Protein AF-A0A1P8AJC5-F1 (afdb_monomer_lite)

Secondary structure (DSSP, 8-state):
--HHHHHHHHHHHIIIIIHHHHHHHHHHHHHHHHHHHHHHHHTTSPPPP-S-PPPPGGG--HHHHHHHHHHTTS-TT---GGG--------EEE-PPP--SSPPPGGGS-TTSEEE--TTTT-------TT--------

pLDDT: mean 72.28, std 14.55, range [35.88, 98.44]

Structure (mmCIF, N/CA/C/O backbone):
data_AF-A0A1P8AJC5-F1
#
_entry.id   AF-A0A1P8AJC5-F1
#
loop_
_atom_site.group_PDB
_atom_site.id
_atom_site.type_symbol
_atom_site.label_atom_id
_atom_site.label_alt_id
_atom_site.label_comp_id
_atom_site.label_asym_id
_atom_site.label_entity_id
_atom_site.label_seq_id
_atom_site.pdbx_PDB_ins_code
_atom_site.Cartn_x
_atom_site.Cartn_y
_atom_site.Cartn_z
_atom_site.occupancy
_atom_site.B_iso_or_equiv
_atom_site.auth_seq_id
_atom_site.auth_comp_id
_atom_site.auth_asym_id
_atom_site.auth_atom_id
_atom_site.pdbx_PDB_model_num
ATOM 1 N N . MET A 1 1 ? 27.667 0.864 -54.437 1.00 56.53 1 MET A N 1
ATOM 2 C CA . MET A 1 1 ? 26.990 0.858 -53.128 1.00 56.53 1 MET A CA 1
ATOM 3 C C . MET A 1 1 ? 27.685 -0.189 -52.295 1.00 56.53 1 MET A C 1
ATOM 5 O O . MET A 1 1 ? 27.724 -1.341 -52.709 1.00 56.53 1 MET A O 1
ATOM 9 N N . ASP A 1 2 ? 28.340 0.244 -51.225 1.00 61.66 2 ASP A N 1
ATOM 10 C CA . ASP A 1 2 ? 29.271 -0.580 -50.462 1.00 61.66 2 ASP A CA 1
ATOM 11 C C . ASP A 1 2 ? 28.515 -1.421 -49.433 1.00 61.66 2 ASP A C 1
ATOM 13 O O . ASP A 1 2 ? 28.153 -0.948 -48.356 1.00 61.66 2 ASP A O 1
ATOM 17 N N . THR A 1 3 ? 28.302 -2.694 -49.760 1.00 68.12 3 THR A N 1
ATOM 18 C CA . THR A 1 3 ? 27.566 -3.678 -48.946 1.00 68.12 3 THR A CA 1
ATOM 19 C C . THR A 1 3 ? 28.161 -3.885 -47.550 1.00 68.12 3 THR A C 1
ATOM 21 O O . THR A 1 3 ? 27.456 -4.250 -46.618 1.00 68.12 3 THR A O 1
ATOM 24 N N . TYR A 1 4 ? 29.453 -3.600 -47.374 1.00 66.31 4 TYR A N 1
ATOM 25 C CA . TYR A 1 4 ? 30.143 -3.681 -46.083 1.00 66.31 4 TYR A CA 1
ATOM 26 C C . TYR A 1 4 ? 29.686 -2.609 -45.084 1.00 66.31 4 TYR A C 1
ATOM 28 O O . TYR A 1 4 ? 29.730 -2.827 -43.876 1.00 66.31 4 TYR A O 1
ATOM 36 N N . THR A 1 5 ? 29.248 -1.446 -45.574 1.00 66.56 5 THR A N 1
ATOM 37 C CA . THR A 1 5 ? 28.748 -0.368 -44.707 1.00 66.56 5 THR A CA 1
ATOM 38 C C . THR A 1 5 ? 27.326 -0.629 -44.218 1.00 66.56 5 THR A C 1
ATOM 40 O O . THR A 1 5 ? 27.008 -0.291 -43.078 1.00 66.56 5 THR A O 1
ATOM 43 N N . GLU A 1 6 ? 26.502 -1.297 -45.029 1.00 61.62 6 GLU A N 1
ATOM 44 C CA . GLU A 1 6 ? 25.145 -1.691 -44.640 1.00 61.62 6 GLU A CA 1
ATOM 45 C C . GLU A 1 6 ? 25.163 -2.794 -43.567 1.00 61.62 6 GLU A C 1
ATOM 47 O O . GLU A 1 6 ? 24.437 -2.694 -42.579 1.00 61.62 6 GLU A O 1
ATOM 52 N N . ASP A 1 7 ? 26.061 -3.779 -43.686 1.00 62.81 7 ASP A N 1
ATOM 53 C CA . ASP A 1 7 ? 26.186 -4.896 -42.732 1.00 62.81 7 ASP A CA 1
ATOM 54 C C . ASP A 1 7 ? 26.622 -4.435 -41.322 1.00 62.81 7 ASP A C 1
ATOM 56 O O . ASP A 1 7 ? 26.105 -4.893 -40.297 1.00 62.81 7 ASP A O 1
ATOM 60 N N . LEU A 1 8 ? 27.515 -3.441 -41.249 1.00 61.88 8 LEU A N 1
ATOM 61 C CA . LEU A 1 8 ? 27.956 -2.832 -39.988 1.00 61.88 8 LEU A CA 1
ATOM 62 C C . LEU A 1 8 ? 26.877 -1.947 -39.346 1.00 61.88 8 LEU A C 1
ATOM 64 O O . LEU A 1 8 ? 26.741 -1.939 -38.120 1.00 61.88 8 LEU A O 1
ATOM 68 N N . ALA A 1 9 ? 26.117 -1.197 -40.149 1.00 62.12 9 ALA A N 1
ATOM 69 C CA . ALA A 1 9 ? 25.060 -0.319 -39.652 1.00 62.12 9 ALA A CA 1
ATOM 70 C C . ALA A 1 9 ? 23.885 -1.121 -39.071 1.00 62.12 9 ALA A C 1
ATOM 72 O O . ALA A 1 9 ? 23.454 -0.841 -37.952 1.00 62.12 9 ALA A O 1
ATOM 73 N N . VAL A 1 10 ? 23.437 -2.167 -39.776 1.00 64.19 10 VAL A N 1
ATOM 74 C CA . VAL A 1 10 ? 22.375 -3.075 -39.308 1.00 64.19 10 VAL A CA 1
ATOM 75 C C . VAL A 1 10 ? 22.800 -3.798 -38.031 1.00 64.19 10 VAL A C 1
ATOM 77 O O . VAL A 1 10 ? 22.050 -3.830 -37.055 1.00 64.19 10 VAL A O 1
ATOM 80 N N . SER A 1 11 ? 24.028 -4.317 -37.990 1.00 61.97 11 SER A N 1
ATOM 81 C CA . SER A 1 11 ? 24.550 -5.026 -36.815 1.00 61.97 11 SER A CA 1
ATOM 82 C C . SER A 1 11 ? 24.652 -4.127 -35.578 1.00 61.97 11 SER A C 1
ATOM 84 O O . SER A 1 11 ? 24.377 -4.565 -34.459 1.00 61.97 11 SER A O 1
ATOM 86 N N . ARG A 1 12 ? 25.018 -2.852 -35.762 1.00 63.00 12 ARG A N 1
ATOM 87 C CA . ARG A 1 12 ? 25.137 -1.877 -34.669 1.00 63.00 12 ARG A CA 1
ATOM 88 C C . ARG A 1 12 ? 23.775 -1.440 -34.132 1.00 63.00 12 ARG A C 1
ATOM 90 O O . ARG A 1 12 ? 23.637 -1.303 -32.919 1.00 63.00 12 ARG A O 1
ATOM 97 N N . ASP A 1 13 ? 22.783 -1.266 -34.999 1.00 61.59 13 ASP A N 1
ATOM 98 C CA . ASP A 1 13 ? 21.426 -0.875 -34.601 1.00 61.59 13 ASP A CA 1
ATOM 99 C C . ASP A 1 13 ? 20.687 -2.021 -33.884 1.00 61.59 13 ASP A C 1
ATOM 101 O O . ASP A 1 13 ? 20.060 -1.819 -32.842 1.00 61.59 13 ASP A O 1
ATOM 105 N N . LEU A 1 14 ? 20.878 -3.266 -34.343 1.00 66.44 14 LEU A N 1
ATOM 106 C CA . LEU A 1 14 ? 20.371 -4.460 -33.660 1.00 66.44 14 LEU A CA 1
ATOM 107 C C . LEU A 1 14 ? 20.975 -4.589 -32.250 1.00 66.44 14 LEU A C 1
ATOM 109 O O . LEU A 1 14 ? 20.256 -4.827 -31.279 1.00 66.44 14 LEU A O 1
ATOM 113 N N . LEU A 1 15 ? 22.287 -4.383 -32.116 1.00 67.88 15 LEU A N 1
ATOM 114 C CA . LEU A 1 15 ? 22.992 -4.502 -30.839 1.00 67.88 15 LEU A CA 1
ATOM 115 C C . LEU A 1 15 ? 22.610 -3.392 -29.844 1.00 67.88 15 LEU A C 1
ATOM 117 O O . LEU A 1 15 ? 22.461 -3.669 -28.654 1.00 67.88 15 LEU A O 1
ATOM 121 N N . VAL A 1 16 ? 22.428 -2.154 -30.318 1.00 71.62 16 VAL A N 1
ATOM 122 C CA . VAL A 1 16 ? 22.106 -0.992 -29.469 1.00 71.62 16 VAL A CA 1
ATOM 123 C C . VAL A 1 16 ? 20.614 -0.933 -29.116 1.00 71.62 16 VAL A C 1
ATOM 125 O O . VAL A 1 16 ? 20.279 -0.579 -27.987 1.00 71.62 16 VAL A O 1
ATOM 128 N N . GLY A 1 17 ? 19.720 -1.319 -30.031 1.00 78.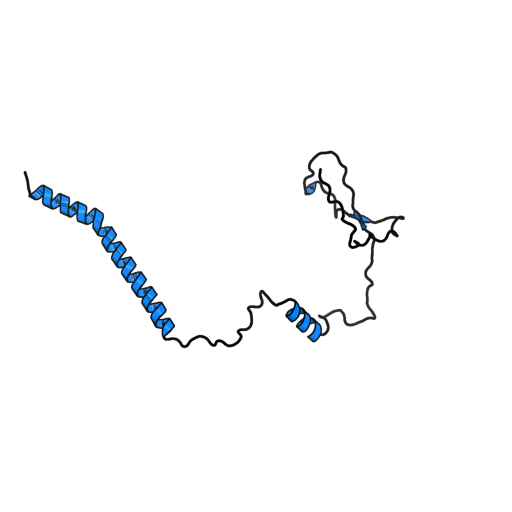44 17 GLY A N 1
ATOM 129 C CA . GLY A 1 17 ? 18.271 -1.273 -29.815 1.00 78.44 17 GLY A CA 1
ATOM 130 C C . GLY A 1 17 ? 17.693 -2.540 -29.181 1.00 78.44 17 GLY A C 1
ATOM 131 O O . GLY A 1 17 ? 16.947 -2.470 -28.205 1.00 78.44 17 GLY A O 1
ATOM 132 N N . THR A 1 18 ? 18.038 -3.718 -29.707 1.00 83.50 18 THR A N 1
ATOM 133 C CA . THR A 1 18 ? 17.421 -4.985 -29.264 1.00 83.50 18 THR A CA 1
ATOM 134 C C . THR A 1 18 ? 18.193 -5.679 -28.145 1.00 83.50 18 THR A C 1
ATOM 136 O O . THR A 1 18 ? 17.590 -6.403 -27.354 1.00 83.50 18 THR A O 1
ATOM 139 N N . GLY A 1 19 ? 19.496 -5.408 -28.007 1.00 87.88 19 GLY A N 1
ATOM 140 C CA . GLY A 1 19 ? 20.334 -5.966 -26.941 1.00 87.88 19 GLY A CA 1
ATOM 141 C C . GLY A 1 19 ? 19.754 -5.737 -25.536 1.00 87.88 19 GLY A C 1
ATOM 142 O O . GLY A 1 19 ? 19.482 -6.712 -24.830 1.00 87.88 19 GLY A O 1
ATOM 143 N N . PRO A 1 20 ? 19.469 -4.484 -25.131 1.00 91.69 20 PRO A N 1
ATOM 144 C CA . PRO A 1 20 ? 18.870 -4.194 -23.826 1.00 91.69 20 PRO A CA 1
ATOM 145 C C . PRO A 1 20 ? 17.474 -4.806 -23.640 1.00 91.69 20 PRO A C 1
ATOM 147 O O . PRO A 1 20 ? 17.136 -5.235 -22.537 1.00 91.69 20 PRO A O 1
ATOM 150 N N . PHE A 1 21 ? 16.675 -4.894 -24.709 1.00 91.00 21 PHE A N 1
ATOM 151 C CA . PHE A 1 21 ? 15.346 -5.508 -24.665 1.00 91.00 21 PHE A CA 1
ATOM 152 C C . PHE A 1 21 ? 15.422 -7.008 -24.360 1.00 91.00 21 PHE A C 1
ATOM 154 O O . PHE A 1 21 ? 14.702 -7.496 -23.490 1.00 91.00 21 PHE A O 1
ATOM 161 N N . VAL A 1 22 ? 16.334 -7.734 -25.016 1.00 94.62 22 VAL A N 1
ATOM 162 C CA . VAL A 1 22 ? 16.547 -9.167 -24.763 1.00 94.62 22 VAL A CA 1
ATOM 163 C C . VAL A 1 22 ? 17.065 -9.395 -23.345 1.00 94.62 22 VAL A C 1
ATOM 165 O O . VAL A 1 22 ? 16.570 -10.283 -22.654 1.00 94.62 22 VAL A O 1
ATOM 168 N N . VAL A 1 23 ? 18.002 -8.568 -22.872 1.00 95.75 23 VAL A N 1
ATOM 169 C CA . VAL A 1 23 ? 18.490 -8.642 -21.485 1.00 95.75 23 VAL A CA 1
ATOM 170 C C . VAL A 1 23 ? 17.343 -8.422 -20.495 1.00 95.75 23 VAL A C 1
ATOM 172 O O . VAL A 1 23 ? 17.169 -9.220 -19.575 1.00 95.75 23 VAL A O 1
ATOM 175 N N . GLY A 1 24 ? 16.516 -7.396 -20.709 1.00 96.44 24 GLY A N 1
ATOM 176 C CA . GLY A 1 24 ? 15.329 -7.145 -19.892 1.00 96.44 24 GLY A CA 1
ATOM 177 C C . GLY A 1 24 ? 14.353 -8.324 -19.900 1.00 96.44 24 GLY A C 1
ATOM 178 O O . GLY A 1 24 ? 13.889 -8.743 -18.842 1.00 96.44 24 GLY A O 1
ATOM 179 N N . LEU A 1 25 ? 14.096 -8.918 -21.069 1.00 97.56 25 LEU A N 1
ATOM 180 C CA . LEU A 1 25 ? 13.224 -10.084 -21.207 1.00 97.56 25 LEU A CA 1
ATOM 181 C C . LEU A 1 25 ? 13.757 -11.294 -20.426 1.00 97.56 25 LEU A C 1
ATOM 183 O O . LEU A 1 25 ? 12.992 -11.956 -19.727 1.00 97.56 25 LEU A O 1
ATOM 187 N N . VAL A 1 26 ? 15.064 -11.556 -20.489 1.00 98.00 26 VAL A N 1
ATOM 188 C CA . VAL A 1 26 ? 15.707 -12.632 -19.718 1.00 98.00 26 VAL A CA 1
ATOM 189 C C . VAL A 1 26 ? 15.550 -12.395 -18.215 1.00 98.00 26 VAL A C 1
ATOM 191 O O . VAL A 1 26 ? 15.186 -13.321 -17.489 1.00 98.00 26 VAL A O 1
ATOM 194 N N . VAL A 1 27 ? 15.753 -11.160 -17.744 1.00 98.06 27 VAL A N 1
ATOM 195 C CA . VAL A 1 27 ? 15.555 -10.800 -16.330 1.00 98.06 27 VAL A CA 1
ATOM 196 C C . VAL A 1 27 ? 14.100 -11.008 -15.906 1.00 98.06 27 VAL A C 1
ATOM 198 O O . VAL A 1 27 ? 13.849 -11.593 -14.854 1.00 98.06 27 VAL A O 1
ATOM 201 N N . VAL A 1 28 ? 13.131 -10.594 -16.728 1.00 98.25 28 VAL A N 1
ATOM 202 C CA . VAL A 1 28 ? 11.699 -10.790 -16.447 1.00 98.25 28 VAL A CA 1
ATOM 203 C C . VAL A 1 28 ? 11.351 -12.275 -16.361 1.00 98.25 28 VAL A C 1
ATOM 205 O O . VAL A 1 28 ? 10.692 -12.683 -15.406 1.00 98.25 28 VAL A O 1
ATOM 208 N N . ILE A 1 29 ? 11.821 -13.095 -17.306 1.00 98.44 29 ILE A N 1
ATOM 209 C CA . ILE A 1 29 ? 11.595 -14.548 -17.299 1.00 98.44 29 ILE A CA 1
ATOM 210 C C . ILE A 1 29 ? 12.193 -15.180 -16.035 1.00 98.44 29 ILE A C 1
ATOM 212 O O . ILE A 1 29 ? 11.538 -16.004 -15.395 1.00 98.44 29 ILE A O 1
ATOM 216 N N . LEU A 1 30 ? 13.398 -14.765 -15.634 1.00 98.44 30 LEU A N 1
ATOM 217 C CA . LEU A 1 30 ? 14.054 -15.251 -14.421 1.00 98.44 30 LEU A CA 1
ATOM 218 C C . LEU A 1 30 ? 13.269 -14.870 -13.156 1.00 98.44 30 LEU A C 1
ATOM 220 O O . LEU A 1 30 ? 13.011 -15.732 -12.314 1.00 98.44 30 LEU A O 1
ATOM 224 N N . CYS A 1 31 ? 12.827 -13.615 -13.041 1.00 98.12 31 CYS A N 1
ATOM 225 C CA . CYS A 1 31 ? 11.992 -13.153 -11.930 1.00 98.12 31 CYS A CA 1
ATOM 226 C C . CYS A 1 31 ? 10.660 -13.908 -11.868 1.00 98.12 31 CYS A C 1
ATOM 228 O O . CYS A 1 31 ? 10.244 -14.348 -10.796 1.00 98.12 31 CYS A O 1
ATOM 230 N N . PHE A 1 32 ? 10.004 -14.101 -13.014 1.00 98.31 32 PHE A N 1
ATOM 231 C CA . PHE A 1 32 ? 8.734 -14.817 -13.082 1.00 98.31 32 PHE A CA 1
ATOM 232 C C . PHE A 1 32 ? 8.901 -16.286 -12.682 1.00 98.31 32 PHE A C 1
ATOM 234 O O . PHE A 1 32 ? 8.107 -16.806 -11.899 1.00 98.31 32 PHE A O 1
ATOM 241 N N . GLY A 1 33 ? 9.974 -16.936 -13.145 1.00 98.12 33 GLY A N 1
ATOM 242 C CA . GLY A 1 33 ? 10.339 -18.291 -12.739 1.00 98.12 33 GLY A CA 1
ATOM 243 C C . GLY A 1 33 ? 10.583 -18.408 -11.234 1.00 98.12 33 GLY A C 1
ATOM 244 O O . GLY A 1 33 ? 10.064 -19.330 -10.606 1.00 98.12 33 GLY A O 1
ATOM 245 N N . ALA A 1 34 ? 11.297 -17.451 -10.633 1.00 97.69 34 ALA A N 1
ATOM 246 C CA . ALA A 1 34 ? 11.552 -17.422 -9.193 1.00 97.69 34 ALA A CA 1
ATOM 247 C C . ALA A 1 34 ? 10.263 -17.240 -8.368 1.00 97.69 34 ALA A C 1
ATOM 249 O O . ALA A 1 34 ? 10.032 -17.987 -7.415 1.00 97.69 34 ALA A O 1
ATOM 250 N N . VAL A 1 35 ? 9.391 -16.301 -8.755 1.00 97.25 35 VAL A N 1
ATOM 251 C CA . VAL A 1 35 ? 8.093 -16.075 -8.091 1.00 97.25 35 VAL A CA 1
ATOM 252 C C . VAL A 1 35 ? 7.197 -17.306 -8.221 1.00 97.25 35 VAL A C 1
ATOM 254 O O . VAL A 1 35 ? 6.633 -17.770 -7.229 1.00 97.25 35 VAL A O 1
ATOM 257 N N . TRP A 1 36 ? 7.101 -17.880 -9.423 1.00 97.56 36 TRP A N 1
ATOM 258 C CA . TRP A 1 36 ? 6.316 -19.087 -9.666 1.00 97.56 36 TRP A CA 1
ATOM 259 C C . TRP A 1 36 ? 6.836 -20.280 -8.857 1.00 97.56 36 TRP A C 1
ATOM 261 O O . TRP A 1 36 ? 6.045 -21.011 -8.257 1.00 97.56 36 TRP A O 1
ATOM 271 N N . TRP A 1 37 ? 8.159 -20.450 -8.772 1.00 96.81 37 TRP A N 1
ATOM 272 C CA . TRP A 1 37 ? 8.778 -21.494 -7.957 1.00 96.81 37 TRP A CA 1
ATOM 273 C C . TRP A 1 37 ? 8.477 -21.311 -6.466 1.00 96.81 37 TRP A C 1
ATOM 275 O O . TRP A 1 37 ? 8.117 -22.278 -5.795 1.00 96.81 37 TRP A O 1
ATOM 285 N N . GLY A 1 38 ? 8.550 -20.077 -5.956 1.00 94.12 38 GLY A N 1
ATOM 286 C CA . GLY A 1 38 ? 8.190 -19.752 -4.574 1.00 94.12 3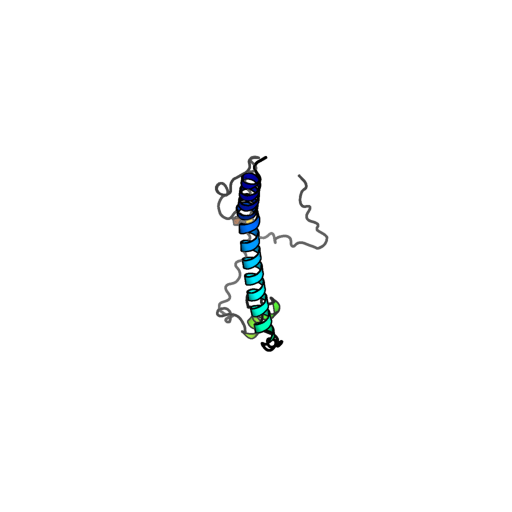8 GLY A CA 1
ATOM 287 C C . GLY A 1 38 ? 6.726 -20.070 -4.256 1.00 94.12 38 GLY A C 1
ATOM 288 O O . GLY A 1 38 ? 6.438 -20.750 -3.269 1.00 94.12 38 GLY A O 1
ATOM 289 N N . ILE A 1 39 ? 5.798 -19.668 -5.132 1.00 93.25 39 ILE A N 1
ATOM 290 C CA . ILE A 1 39 ? 4.366 -19.987 -4.998 1.00 93.25 39 ILE A CA 1
ATOM 291 C C . ILE A 1 39 ? 4.150 -21.503 -5.023 1.00 93.25 39 ILE A C 1
ATOM 293 O O . ILE A 1 39 ? 3.413 -22.040 -4.196 1.00 93.25 39 ILE A O 1
ATOM 297 N N . ARG A 1 40 ? 4.808 -22.216 -5.945 1.00 93.38 40 ARG A N 1
ATOM 298 C CA . ARG A 1 40 ? 4.698 -23.674 -6.057 1.00 93.38 40 ARG A CA 1
ATOM 299 C C . ARG A 1 40 ? 5.234 -24.384 -4.818 1.00 93.38 40 ARG A C 1
ATOM 301 O O . ARG A 1 40 ? 4.650 -25.390 -4.421 1.00 93.38 40 ARG A O 1
ATOM 308 N N . LEU A 1 41 ? 6.315 -23.889 -4.221 1.00 89.62 41 LEU A N 1
ATOM 309 C CA . LEU A 1 41 ? 6.856 -24.441 -2.985 1.00 89.62 41 LEU A CA 1
ATOM 310 C C . LEU A 1 41 ? 5.864 -24.264 -1.830 1.00 89.62 41 LEU A C 1
ATOM 312 O O . LEU A 1 41 ? 5.534 -25.250 -1.180 1.00 89.62 41 LEU A O 1
ATOM 316 N N . ARG A 1 42 ? 5.290 -23.065 -1.666 1.00 87.12 42 ARG A N 1
ATOM 317 C CA . ARG A 1 42 ? 4.255 -22.797 -0.653 1.00 87.12 42 ARG A CA 1
ATOM 318 C C . ARG A 1 42 ? 2.979 -23.611 -0.873 1.00 87.12 42 ARG A C 1
ATOM 320 O O . ARG A 1 42 ? 2.344 -24.033 0.080 1.00 87.12 42 ARG A O 1
ATOM 327 N N . ALA A 1 43 ? 2.605 -23.888 -2.120 1.00 87.94 43 ALA A N 1
ATOM 328 C CA . ALA A 1 43 ? 1.451 -24.736 -2.429 1.00 87.94 43 ALA A CA 1
ATOM 329 C C . ALA A 1 43 ? 1.648 -26.213 -2.034 1.00 87.94 43 ALA A C 1
ATOM 331 O O . ALA A 1 43 ? 0.684 -26.975 -2.032 1.00 87.94 43 ALA A O 1
ATOM 332 N N . ARG A 1 44 ? 2.886 -26.634 -1.740 1.00 87.62 44 ARG A N 1
ATOM 333 C CA . ARG A 1 44 ? 3.177 -27.958 -1.168 1.00 87.62 44 ARG A CA 1
ATOM 334 C C . ARG A 1 44 ? 3.037 -27.974 0.354 1.00 87.62 44 ARG A C 1
ATOM 336 O O . ARG A 1 44 ? 3.048 -29.055 0.933 1.00 87.62 44 ARG A O 1
ATOM 343 N N . GLU A 1 45 ? 2.924 -26.812 0.992 1.00 86.50 45 GLU A N 1
ATOM 344 C CA . GLU A 1 45 ? 2.653 -26.721 2.422 1.00 86.50 45 GLU A CA 1
ATOM 345 C C . GLU A 1 45 ? 1.171 -27.043 2.677 1.00 86.50 45 GLU A C 1
ATOM 347 O O . GLU A 1 45 ? 0.304 -26.635 1.894 1.00 86.50 45 GLU A O 1
ATOM 352 N N . PRO A 1 46 ? 0.850 -27.789 3.749 1.00 79.31 46 PRO A N 1
ATOM 353 C CA . PRO A 1 46 ? -0.534 -28.017 4.133 1.00 79.31 46 PRO A CA 1
ATOM 354 C C . PRO A 1 46 ? -1.218 -26.675 4.404 1.00 79.31 46 PRO A C 1
ATOM 356 O O . PRO A 1 46 ? -0.609 -25.752 4.952 1.00 79.31 46 PRO A O 1
ATOM 359 N N . ALA A 1 47 ? -2.491 -26.566 4.014 1.00 78.12 47 ALA A N 1
ATOM 360 C CA . ALA A 1 47 ? -3.263 -25.355 4.252 1.00 78.12 47 ALA A CA 1
ATOM 361 C C . ALA A 1 47 ? -3.195 -24.981 5.747 1.00 78.12 47 ALA A C 1
ATOM 363 O O . ALA A 1 47 ? -3.336 -25.873 6.592 1.00 78.12 47 ALA A O 1
ATOM 364 N N . PRO A 1 48 ? -2.981 -23.694 6.086 1.00 76.38 48 PRO A N 1
ATOM 365 C CA . PRO A 1 48 ? -2.975 -23.253 7.472 1.00 76.38 48 PRO A CA 1
ATOM 366 C C . PRO A 1 48 ? -4.242 -23.732 8.189 1.00 76.38 48 PRO A C 1
ATOM 368 O O . PRO A 1 48 ? -5.309 -23.765 7.562 1.00 76.38 48 PRO A O 1
ATOM 371 N N . PRO A 1 49 ? -4.154 -24.095 9.480 1.00 78.94 49 PRO A N 1
ATOM 372 C CA . PRO A 1 49 ? -5.318 -24.533 10.234 1.00 78.94 49 PRO A CA 1
ATOM 373 C C . PRO A 1 49 ? -6.417 -23.468 10.150 1.00 78.94 49 PRO A C 1
ATOM 375 O O . PRO A 1 49 ? -6.200 -22.308 10.496 1.00 78.94 49 PRO A O 1
ATOM 378 N N . GLN A 1 50 ? -7.593 -23.878 9.669 1.00 77.44 50 GLN A N 1
ATOM 379 C CA . GLN A 1 50 ? -8.777 -23.022 9.521 1.00 77.44 50 GLN A CA 1
ATOM 380 C C . GLN A 1 50 ? -9.596 -22.923 10.817 1.00 77.44 50 GLN A C 1
ATOM 382 O O . GLN A 1 50 ? -10.784 -22.606 10.789 1.00 77.44 50 GLN A O 1
ATOM 387 N N . SER A 1 51 ? -8.983 -23.225 11.965 1.00 78.12 51 SER A N 1
ATOM 388 C CA . SER A 1 51 ? -9.601 -22.954 13.259 1.00 78.12 51 SER A CA 1
ATOM 389 C C . SER A 1 51 ? -9.778 -21.446 13.443 1.00 78.12 51 SER A C 1
ATOM 391 O O . SER A 1 51 ? -9.075 -20.645 12.823 1.00 78.12 51 SER A O 1
ATOM 393 N N . SER A 1 52 ? -10.724 -21.048 14.298 1.00 72.88 52 SER A N 1
ATOM 394 C CA . SER A 1 52 ? -10.911 -19.648 14.679 1.00 72.88 52 SER A CA 1
ATOM 395 C C . SER A 1 52 ? -9.595 -19.099 15.233 1.00 72.88 52 SER A C 1
ATOM 397 O O . SER A 1 52 ? -9.215 -19.404 16.366 1.00 72.88 52 SER A O 1
ATOM 399 N N . GLN A 1 53 ? -8.864 -18.336 14.422 1.00 71.81 53 GLN A N 1
ATOM 400 C CA . GLN A 1 53 ? -7.661 -17.667 14.890 1.00 71.81 53 GLN A CA 1
ATOM 401 C C . GLN A 1 53 ? -8.081 -16.569 15.871 1.00 71.81 53 GLN A C 1
ATOM 403 O O . GLN A 1 53 ? -9.062 -15.871 15.593 1.00 71.81 53 GLN A O 1
ATOM 408 N N . PRO A 1 54 ? -7.374 -16.401 17.003 1.00 66.50 54 PRO A N 1
ATOM 409 C CA . PRO A 1 54 ? -7.608 -15.274 17.893 1.00 66.50 54 PRO A CA 1
ATOM 410 C C . PRO A 1 54 ? -7.544 -13.987 17.072 1.00 66.50 54 PRO A C 1
ATOM 412 O O . PRO A 1 54 ? -6.553 -13.741 16.377 1.00 66.50 54 PRO A O 1
ATOM 415 N N . ARG A 1 55 ? -8.624 -13.198 17.085 1.00 64.69 55 ARG A N 1
ATOM 416 C CA . ARG A 1 55 ? -8.672 -11.935 16.346 1.00 64.69 55 ARG A CA 1
ATOM 417 C C . ARG A 1 55 ? -7.512 -11.069 16.844 1.00 64.69 55 ARG A C 1
ATOM 419 O O . ARG A 1 55 ? -7.319 -10.931 18.049 1.00 64.69 55 ARG A O 1
ATOM 426 N N . ALA A 1 56 ? -6.725 -10.507 15.923 1.00 67.00 56 ALA A N 1
ATOM 427 C CA . ALA A 1 56 ? -5.667 -9.569 16.283 1.00 67.00 56 ALA A CA 1
ATOM 428 C C . ALA A 1 56 ? -6.287 -8.456 17.144 1.00 67.00 56 ALA A C 1
ATOM 430 O O . ALA A 1 56 ? -7.235 -7.802 16.704 1.00 67.00 56 ALA A O 1
ATOM 431 N N . GLY A 1 57 ? -5.786 -8.278 18.371 1.00 62.41 57 GLY A N 1
ATOM 432 C CA . GLY A 1 57 ? -6.426 -7.495 19.442 1.00 62.41 57 GLY A CA 1
ATOM 433 C C . GLY A 1 57 ? -6.636 -6.000 19.167 1.00 62.41 57 GLY A C 1
ATOM 434 O O . GLY A 1 57 ? -7.059 -5.275 20.056 1.00 62.41 57 GLY A O 1
ATOM 435 N N . ALA A 1 58 ? -6.366 -5.531 17.948 1.00 67.38 58 ALA A N 1
ATOM 436 C CA . ALA A 1 58 ? -6.637 -4.169 17.505 1.00 67.38 58 ALA A CA 1
ATOM 437 C C . ALA A 1 58 ? -8.140 -3.869 17.332 1.00 67.38 58 ALA A C 1
ATOM 439 O O . ALA A 1 58 ? -8.514 -2.702 17.298 1.00 67.38 58 ALA A O 1
ATOM 440 N N . TRP A 1 59 ? -8.998 -4.895 17.241 1.00 52.28 59 TRP A N 1
ATOM 441 C CA . TRP A 1 59 ? -10.447 -4.730 17.064 1.00 52.28 59 TRP A CA 1
ATOM 442 C C . TRP A 1 59 ? -11.239 -5.746 17.902 1.00 52.28 59 TRP A C 1
ATOM 444 O O . TRP A 1 59 ? -11.939 -6.604 17.363 1.00 52.28 59 TRP A O 1
ATOM 454 N N . GLN A 1 60 ? -11.110 -5.680 19.229 1.00 63.88 60 GLN A N 1
ATOM 455 C CA . GLN A 1 60 ? -12.067 -6.332 20.135 1.00 63.88 60 GLN A CA 1
ATOM 456 C C . GLN A 1 60 ? -13.467 -5.762 19.853 1.00 63.88 60 GLN A C 1
ATOM 458 O O . GLN A 1 60 ? -13.633 -4.542 19.753 1.00 63.88 60 GLN A O 1
ATOM 463 N N . GLU A 1 61 ? -14.483 -6.614 19.700 1.00 64.25 61 GLU A N 1
ATOM 464 C CA . GLU A 1 61 ? -15.857 -6.109 19.668 1.00 64.25 61 GLU A CA 1
ATOM 465 C C . GLU A 1 61 ? -16.169 -5.491 21.032 1.00 64.25 61 GLU A C 1
ATOM 467 O O . GLU A 1 61 ? -15.869 -6.082 22.066 1.00 64.25 61 GLU A O 1
ATOM 472 N N . ALA A 1 62 ? -16.799 -4.311 21.063 1.00 63.88 62 ALA A N 1
ATOM 473 C CA . ALA A 1 62 ? -17.101 -3.615 22.321 1.00 63.88 62 ALA A CA 1
ATOM 474 C C . ALA A 1 62 ? -17.837 -4.514 23.337 1.00 63.88 62 ALA A C 1
ATOM 476 O O . ALA A 1 62 ? -17.681 -4.349 24.539 1.00 63.88 62 ALA A O 1
ATOM 477 N N . ARG A 1 63 ? -18.596 -5.504 22.849 1.00 64.50 63 ARG A N 1
ATOM 478 C CA . ARG A 1 63 ? -19.316 -6.497 23.657 1.00 64.50 63 ARG A CA 1
ATOM 479 C C . ARG A 1 63 ? -18.408 -7.530 24.326 1.00 64.50 63 ARG A C 1
ATOM 481 O O . ARG A 1 63 ? -18.771 -8.027 25.386 1.00 64.50 63 ARG A O 1
ATOM 488 N N . GLU A 1 64 ? -17.276 -7.875 23.719 1.00 63.09 64 GLU A N 1
ATOM 489 C CA . GLU A 1 64 ? -16.298 -8.814 24.282 1.00 63.09 64 GLU A CA 1
ATOM 490 C C . GLU A 1 64 ? -15.512 -8.138 25.402 1.00 63.09 64 GLU A C 1
ATOM 492 O O . GLU A 1 64 ? -15.480 -8.667 26.509 1.00 63.09 64 GLU A O 1
ATOM 497 N N . ALA A 1 65 ? -15.037 -6.909 25.174 1.00 65.00 65 ALA A N 1
ATOM 498 C CA . ALA A 1 65 ? -14.422 -6.083 26.214 1.00 65.00 65 ALA A CA 1
ATOM 499 C C . ALA A 1 65 ? -15.389 -5.795 27.376 1.00 65.00 65 ALA A C 1
ATOM 501 O O . ALA A 1 65 ? -15.001 -5.852 28.535 1.00 65.00 65 ALA A O 1
ATOM 502 N N . ASP A 1 66 ? -16.665 -5.532 27.087 1.00 63.22 66 ASP A N 1
ATOM 503 C CA . ASP A 1 66 ? -17.705 -5.295 28.096 1.00 63.22 66 ASP A CA 1
ATOM 504 C C . ASP A 1 66 ? -18.101 -6.590 28.841 1.00 63.22 66 ASP A C 1
ATOM 506 O O . ASP A 1 66 ? -18.435 -6.562 30.025 1.00 63.22 66 ASP A O 1
ATOM 510 N N . ARG A 1 67 ? -18.021 -7.761 28.190 1.00 67.31 67 ARG A N 1
ATOM 511 C CA . ARG A 1 67 ? -18.206 -9.067 28.844 1.00 67.31 67 ARG A CA 1
ATOM 512 C C . ARG A 1 67 ? -17.004 -9.422 29.720 1.00 67.31 67 ARG A C 1
ATOM 514 O O . ARG A 1 67 ? -17.220 -9.879 30.837 1.00 67.31 67 ARG A O 1
ATOM 521 N N . GLU A 1 68 ? -15.779 -9.191 29.254 1.00 65.19 68 GLU A N 1
ATOM 522 C CA . GLU A 1 68 ? -14.550 -9.369 30.038 1.00 65.19 68 GLU A CA 1
ATOM 523 C C . GLU A 1 68 ? -14.483 -8.387 31.207 1.00 65.19 68 GLU A C 1
ATOM 525 O O . GLU A 1 68 ? -14.194 -8.804 32.320 1.00 65.19 68 GLU A O 1
ATOM 530 N N . ALA A 1 69 ? -14.836 -7.115 31.010 1.00 60.38 69 ALA A N 1
ATOM 531 C CA . ALA A 1 69 ? -14.890 -6.115 32.075 1.00 60.38 69 ALA A CA 1
ATOM 532 C C . ALA A 1 69 ? -15.944 -6.456 33.141 1.00 60.38 69 ALA A C 1
ATOM 534 O O . ALA A 1 69 ? -15.697 -6.268 34.334 1.00 60.38 69 ALA A O 1
ATOM 535 N N . ARG A 1 70 ? -17.100 -7.004 32.732 1.00 62.72 70 ARG A N 1
ATOM 536 C CA . ARG A 1 70 ? -18.098 -7.539 33.673 1.00 62.72 70 ARG A CA 1
ATOM 537 C C . ARG A 1 70 ? -17.633 -8.820 34.358 1.00 62.72 70 ARG A C 1
ATOM 539 O O . ARG A 1 70 ? -17.878 -8.972 35.548 1.00 62.72 70 ARG A O 1
ATOM 546 N N . ALA A 1 71 ? -16.964 -9.721 33.640 1.00 63.59 71 ALA A N 1
ATOM 547 C CA . ALA A 1 71 ? -16.416 -10.956 34.204 1.00 63.59 71 ALA A CA 1
ATOM 548 C C . ALA A 1 71 ? -15.261 -10.684 35.183 1.00 63.59 71 ALA A C 1
ATOM 550 O O . ALA A 1 71 ? -15.127 -11.387 36.179 1.00 63.59 71 ALA A O 1
ATOM 551 N N . ALA A 1 72 ? -14.473 -9.638 34.930 1.00 64.50 72 ALA A N 1
ATOM 552 C CA . ALA A 1 72 ? -13.427 -9.130 35.811 1.00 64.50 72 ALA A CA 1
ATOM 553 C C . ALA A 1 72 ? -13.977 -8.303 36.987 1.00 64.50 72 ALA A C 1
ATOM 555 O O . ALA A 1 72 ? -13.196 -7.875 37.830 1.00 64.50 72 ALA A O 1
ATOM 556 N N . GLY A 1 73 ? -15.298 -8.090 37.063 1.00 57.44 73 GLY A N 1
ATOM 557 C CA . GLY A 1 73 ? -15.954 -7.537 38.247 1.00 57.44 73 GLY A CA 1
ATOM 558 C C . GLY A 1 73 ? -15.517 -6.119 38.619 1.00 57.44 73 GLY A C 1
ATOM 559 O O . GLY A 1 73 ? -15.444 -5.825 39.805 1.00 57.44 73 GLY A O 1
ATOM 560 N N . HIS A 1 74 ? -15.289 -5.253 37.623 1.00 56.03 74 HIS A N 1
ATOM 561 C CA . HIS A 1 74 ? -14.715 -3.901 37.741 1.00 56.03 74 HIS A CA 1
ATOM 562 C C . HIS A 1 74 ? -13.181 -3.875 37.855 1.00 56.03 74 HIS A C 1
ATOM 564 O O . HIS A 1 74 ? -12.572 -4.549 38.681 1.00 56.03 74 HIS A O 1
ATOM 570 N N . GLY A 1 75 ? -12.548 -3.054 37.003 1.00 57.69 75 GLY A N 1
ATOM 571 C CA . GLY A 1 75 ? -11.105 -2.807 37.044 1.00 57.69 75 GLY A CA 1
ATOM 572 C C . GLY A 1 75 ? -10.647 -2.258 38.405 1.00 57.69 75 GLY A C 1
ATOM 573 O O . GLY A 1 75 ? -11.475 -1.751 39.168 1.00 57.69 75 GLY A O 1
ATOM 574 N N . PRO A 1 76 ? -9.346 -2.356 38.733 1.00 56.66 76 PRO A N 1
ATOM 575 C CA . PRO A 1 76 ? -8.845 -2.026 40.065 1.00 56.66 76 PRO A CA 1
ATOM 576 C C . PRO A 1 76 ? -9.187 -0.570 40.423 1.00 56.66 76 PRO A C 1
ATOM 578 O O . PRO A 1 76 ? -8.705 0.341 39.754 1.00 56.66 76 PRO A O 1
ATOM 581 N N . GLY A 1 77 ? -10.022 -0.357 41.451 1.00 57.16 77 GLY A N 1
ATOM 582 C CA . GLY A 1 77 ? -10.285 0.977 42.015 1.00 57.16 77 GLY A CA 1
ATOM 583 C C . GLY A 1 77 ? -11.733 1.357 42.360 1.00 57.16 77 GLY A C 1
ATOM 584 O O . GLY A 1 77 ? -11.938 2.483 42.799 1.00 57.16 77 GLY A O 1
ATOM 585 N N . HIS A 1 78 ? -12.741 0.492 42.177 1.00 51.75 78 HIS A N 1
ATOM 586 C CA . HIS A 1 78 ? -14.153 0.888 42.378 1.00 51.75 78 HIS A CA 1
ATOM 587 C C . HIS A 1 78 ? -15.009 -0.119 43.165 1.00 51.75 78 HIS A C 1
ATOM 589 O O . HIS A 1 78 ? -16.170 -0.327 42.820 1.00 51.75 78 HIS A O 1
ATOM 595 N N . GLN A 1 79 ? -14.451 -0.780 44.181 1.00 56.59 79 GLN A N 1
ATOM 596 C CA . GLN A 1 79 ? -15.172 -1.828 44.924 1.00 56.59 79 GLN A CA 1
ATOM 597 C C . GLN A 1 79 ? -15.817 -1.341 46.231 1.00 56.59 79 GLN A C 1
ATOM 599 O O . GLN A 1 79 ? -16.648 -2.055 46.789 1.00 56.59 79 GLN A O 1
ATOM 604 N N . ASP A 1 80 ? -15.531 -0.112 46.666 1.00 57.69 80 ASP A N 1
ATOM 605 C CA . ASP A 1 80 ? -15.941 0.356 47.988 1.00 57.69 80 ASP A CA 1
ATOM 606 C C . ASP A 1 80 ? -17.022 1.439 47.842 1.00 57.69 80 ASP A C 1
ATOM 608 O O . ASP A 1 80 ? -16.757 2.565 47.417 1.00 57.69 80 ASP A O 1
ATOM 612 N N . GLU A 1 81 ? -18.271 1.109 48.186 1.00 56.81 81 GLU A N 1
ATOM 613 C CA . GLU A 1 81 ? -19.372 2.088 48.261 1.00 56.81 81 GLU A CA 1
ATOM 614 C C . GLU A 1 81 ? -19.098 3.190 49.304 1.00 56.81 81 GLU A C 1
ATOM 616 O O . GLU A 1 81 ? -19.658 4.284 49.209 1.00 56.81 81 GLU A O 1
ATOM 621 N N . GLU A 1 82 ? -18.210 2.911 50.263 1.00 55.81 82 GLU A N 1
ATOM 622 C CA . GLU A 1 82 ? -17.829 3.784 51.378 1.00 55.81 82 GLU A CA 1
ATOM 623 C C . GLU A 1 82 ? -17.005 5.014 50.962 1.00 55.81 82 GLU A C 1
ATOM 625 O O . GLU A 1 82 ? -17.046 6.018 51.669 1.00 55.81 82 GLU A O 1
ATOM 630 N N . ASP A 1 83 ? -16.337 4.986 49.799 1.00 55.09 83 ASP A N 1
ATOM 631 C CA . ASP A 1 83 ? -15.522 6.103 49.282 1.00 55.09 83 ASP A CA 1
ATOM 632 C C . ASP A 1 83 ? -16.029 6.617 47.922 1.00 55.09 83 ASP A C 1
ATOM 634 O O . ASP A 1 83 ? -15.289 7.100 47.059 1.00 55.09 83 ASP A O 1
ATOM 638 N N . ARG A 1 84 ? -17.345 6.502 47.695 1.00 52.56 84 ARG A N 1
ATOM 639 C CA . ARG A 1 84 ? -17.998 7.056 46.507 1.00 52.56 84 ARG A CA 1
ATOM 640 C C . ARG A 1 84 ? -17.969 8.582 46.573 1.00 52.56 84 ARG A C 1
ATOM 642 O O . ARG A 1 84 ? -18.928 9.218 47.012 1.00 52.56 84 ARG A O 1
ATOM 649 N N . VAL A 1 85 ? -16.896 9.184 46.067 1.00 61.16 85 VAL A N 1
ATOM 650 C CA . VAL A 1 85 ? -16.855 10.618 45.768 1.00 61.16 85 VAL A CA 1
ATOM 651 C C . VAL A 1 85 ? -17.980 10.892 44.770 1.00 61.16 85 VAL A C 1
ATOM 653 O O . VAL A 1 85 ? -17.939 10.451 43.620 1.00 61.16 85 VAL A O 1
ATOM 656 N N . GLY A 1 86 ? -19.054 11.537 45.227 1.00 61.56 86 GLY A N 1
ATOM 657 C CA . GLY A 1 86 ? -20.174 11.881 44.358 1.00 61.56 86 GLY A CA 1
ATOM 658 C C . GLY A 1 86 ? -19.685 12.718 43.175 1.00 61.56 86 GLY A C 1
ATOM 659 O O . GLY A 1 86 ? -18.784 13.543 43.323 1.00 61.56 86 GLY A O 1
ATOM 660 N N . TYR A 1 87 ? -20.283 12.533 41.995 1.00 56.78 87 TYR A N 1
ATOM 661 C CA . TYR A 1 87 ? -20.036 13.446 40.883 1.00 56.78 87 TYR A CA 1
ATOM 662 C C . TYR A 1 87 ? -20.457 14.851 41.315 1.00 56.78 87 TYR A C 1
ATOM 664 O O . TYR A 1 87 ? -21.651 15.122 41.480 1.00 56.78 87 TYR A O 1
ATOM 672 N N . VAL A 1 88 ? -19.484 15.746 41.491 1.00 65.44 88 VAL A N 1
ATOM 673 C CA . VAL A 1 88 ? -19.751 17.173 41.669 1.00 65.44 88 VAL A CA 1
ATOM 674 C C . VAL A 1 88 ? -20.354 17.664 40.359 1.00 65.44 88 VAL A C 1
ATOM 676 O O . VAL A 1 88 ? -19.660 17.922 39.378 1.00 65.44 88 VAL A O 1
ATOM 679 N N . THR A 1 89 ? -21.682 17.720 40.321 1.00 64.50 89 THR A N 1
ATOM 680 C CA . THR A 1 89 ? -22.421 18.246 39.176 1.00 64.50 89 THR A CA 1
ATOM 681 C C . THR A 1 89 ? -22.391 19.760 39.286 1.00 64.50 89 THR A C 1
ATOM 683 O O . THR A 1 89 ? -23.290 20.373 39.853 1.00 64.50 89 THR A O 1
ATOM 686 N N . GLN A 1 90 ? -21.314 20.364 38.793 1.00 66.81 90 GLN A N 1
ATOM 687 C CA . GLN A 1 90 ? -21.240 21.810 38.663 1.00 66.81 90 GLN A CA 1
ATOM 688 C C . GLN A 1 90 ? -21.923 22.217 37.355 1.00 66.81 90 GLN A C 1
ATOM 690 O O . GLN A 1 90 ? -21.587 21.704 36.283 1.00 66.81 90 GLN A O 1
ATOM 695 N N . ASN A 1 91 ? -22.904 23.118 37.434 1.00 70.69 91 ASN A N 1
ATOM 696 C CA . ASN A 1 91 ? -23.461 23.722 36.232 1.00 70.69 91 ASN A CA 1
ATOM 697 C C . ASN A 1 91 ? -22.420 24.693 35.661 1.00 70.69 91 ASN A C 1
ATOM 699 O O . ASN A 1 91 ? -21.916 25.564 36.370 1.00 70.69 91 ASN A O 1
ATOM 703 N N . ARG A 1 92 ? -22.065 24.499 34.394 1.00 75.19 92 ARG A N 1
ATOM 704 C CA . ARG A 1 92 ? -21.025 25.261 33.713 1.00 75.19 92 ARG A CA 1
ATOM 705 C C . ARG A 1 92 ? -21.646 25.953 32.523 1.00 75.19 92 ARG A C 1
ATOM 707 O O . ARG A 1 92 ? -22.204 25.288 31.646 1.00 75.19 92 ARG A O 1
ATOM 714 N N . GLU A 1 93 ? -21.582 27.271 32.536 1.00 79.00 93 GLU A N 1
ATOM 715 C CA . GLU A 1 93 ? -22.118 28.094 31.466 1.00 79.00 93 GLU A CA 1
ATOM 716 C C . GLU A 1 93 ? -21.065 28.241 30.359 1.00 79.00 93 GLU A C 1
ATOM 718 O O . GLU A 1 93 ? -19.864 28.270 30.660 1.00 79.00 93 GLU A O 1
ATOM 723 N N . PRO A 1 94 ? -21.479 28.308 29.081 1.00 80.56 94 PRO A N 1
ATOM 724 C CA . PRO A 1 94 ? -20.591 28.726 28.005 1.00 80.56 94 PRO A CA 1
ATOM 725 C C . PRO A 1 94 ? -20.001 30.100 28.328 1.00 80.56 94 PRO A C 1
ATOM 727 O O . PRO A 1 94 ? -20.703 30.995 28.812 1.00 80.56 94 PRO A O 1
ATOM 730 N N . ASP A 1 95 ? -18.704 30.257 28.089 1.00 84.12 95 ASP A N 1
ATOM 731 C CA . ASP A 1 95 ? -18.071 31.568 28.152 1.00 84.12 95 ASP A CA 1
ATOM 732 C C . ASP A 1 95 ? -18.313 32.272 26.812 1.00 84.12 95 ASP A C 1
ATOM 734 O O . ASP A 1 95 ? -17.655 31.976 25.813 1.00 84.12 95 ASP A O 1
ATOM 738 N N . GLU A 1 96 ? -19.354 33.106 26.767 1.00 83.12 96 GLU A N 1
ATOM 739 C CA . GLU A 1 96 ? -19.764 33.813 25.552 1.00 83.12 96 GLU A CA 1
ATOM 740 C C . GLU A 1 96 ? -18.645 34.750 25.083 1.00 83.12 96 GLU A C 1
ATOM 742 O O . GLU A 1 96 ? -18.152 35.589 25.837 1.00 83.12 96 GLU A O 1
ATOM 747 N N . LEU A 1 97 ? -18.248 34.607 23.818 1.00 81.56 97 LEU A N 1
ATOM 748 C CA . LEU A 1 97 ? -17.210 35.429 23.203 1.00 81.56 97 LEU A CA 1
ATOM 749 C C . LEU A 1 97 ? -17.818 36.696 22.604 1.00 81.56 97 LEU A C 1
ATOM 751 O O . LEU A 1 97 ? -18.898 36.651 22.011 1.00 81.56 97 LEU A O 1
ATOM 755 N N . ASP A 1 98 ? -17.085 37.806 22.687 1.00 81.00 98 ASP A N 1
ATOM 756 C CA . ASP A 1 98 ? -17.519 39.062 22.075 1.00 81.00 98 ASP A CA 1
ATOM 757 C C . ASP A 1 98 ? -17.616 38.926 20.544 1.00 81.00 98 ASP A C 1
ATOM 759 O O . ASP A 1 98 ? -16.727 38.359 19.887 1.00 81.00 98 ASP A O 1
ATOM 763 N N . GLN A 1 99 ? -18.720 39.412 19.977 1.00 78.94 99 GLN A N 1
ATOM 764 C CA . GLN A 1 99 ? -19.109 39.195 18.582 1.00 78.94 99 GLN A CA 1
ATOM 765 C C . GLN A 1 99 ? -18.624 40.348 17.692 1.00 78.94 99 GLN A C 1
ATOM 767 O O . GLN A 1 99 ? -19.405 41.018 17.023 1.00 78.94 99 GLN A O 1
ATOM 772 N N . ASP A 1 100 ? -17.307 40.541 17.638 1.00 83.50 100 ASP A N 1
ATOM 773 C CA . ASP A 1 100 ? -16.647 41.649 16.923 1.00 83.50 100 ASP A CA 1
ATOM 774 C C . ASP A 1 100 ? -16.655 41.515 15.381 1.00 83.50 100 ASP A C 1
ATOM 776 O O . ASP A 1 100 ? -15.982 42.262 14.671 1.00 83.50 100 ASP A O 1
ATOM 780 N N . GLY A 1 101 ? -17.355 40.518 14.828 1.00 82.81 101 GLY A N 1
ATOM 781 C CA . GLY A 1 101 ? -17.439 40.244 13.384 1.00 82.81 101 GLY A CA 1
ATOM 782 C C . GLY A 1 101 ? -16.154 39.706 12.729 1.00 82.81 101 GLY A C 1
ATOM 783 O O . GLY A 1 101 ? -16.192 39.240 11.589 1.00 82.81 101 GLY A O 1
ATOM 784 N N . GLY A 1 102 ? -15.018 39.728 13.432 1.00 86.94 102 GLY A N 1
ATOM 785 C CA . GLY A 1 102 ? -13.748 39.145 12.997 1.00 86.94 102 GLY A CA 1
ATOM 786 C C . GLY A 1 102 ? -13.633 37.645 13.295 1.00 86.94 102 GLY A C 1
ATOM 787 O O . GLY A 1 102 ? -14.193 37.135 14.265 1.00 86.94 102 GLY A O 1
ATOM 788 N N . ARG A 1 103 ? -12.864 36.916 12.474 1.00 82.88 103 ARG A N 1
ATOM 789 C CA . ARG A 1 103 ? -12.484 35.526 12.780 1.00 82.88 103 ARG A CA 1
ATOM 790 C C . ARG A 1 103 ? -11.420 35.530 13.875 1.00 82.88 103 ARG A C 1
ATOM 792 O O . ARG A 1 103 ? -10.334 36.047 13.638 1.00 82.88 103 ARG A O 1
ATOM 799 N N . ARG A 1 104 ? -11.716 34.913 15.021 1.00 84.25 104 ARG A N 1
ATOM 800 C CA . ARG A 1 104 ? -10.736 34.714 16.097 1.00 84.25 104 ARG A CA 1
ATOM 801 C C . ARG A 1 104 ? -9.837 33.512 15.815 1.00 84.25 104 ARG A C 1
ATOM 803 O O . ARG A 1 104 ? -10.301 32.478 15.326 1.00 84.25 104 ARG A O 1
ATOM 810 N N . LEU A 1 105 ? -8.556 33.648 16.131 1.00 87.44 105 LEU A N 1
ATOM 811 C CA . LEU A 1 105 ? -7.570 32.571 16.059 1.00 87.44 105 LEU A CA 1
ATOM 812 C C . LEU A 1 105 ? -7.562 31.747 17.359 1.00 87.44 105 LEU A C 1
ATOM 814 O O . LEU A 1 105 ? -7.926 32.262 18.413 1.00 87.44 105 LEU A O 1
ATOM 818 N N . PRO A 1 106 ? -7.098 30.481 17.340 1.00 85.69 106 PRO A N 1
ATOM 819 C CA . PRO A 1 106 ? -7.139 29.612 18.520 1.00 85.69 106 PRO A CA 1
ATOM 820 C C . PRO A 1 106 ? -6.438 30.167 19.769 1.00 85.69 106 PRO A C 1
ATOM 822 O O . PRO A 1 106 ? -6.879 29.890 20.875 1.00 85.69 106 PRO A O 1
ATOM 825 N N . TYR A 1 107 ? -5.369 30.954 19.608 1.00 85.12 107 TYR A N 1
ATOM 826 C CA . TYR A 1 107 ? -4.649 31.568 20.735 1.00 85.12 107 TYR A CA 1
ATOM 827 C C . TYR A 1 107 ? -5.346 32.824 21.292 1.00 85.12 107 TYR A C 1
ATOM 829 O O . TYR A 1 107 ? -5.018 33.287 22.379 1.00 85.12 107 TYR A O 1
ATOM 837 N N . GLU A 1 108 ? -6.316 33.376 20.562 1.00 85.00 108 GLU A N 1
ATOM 838 C CA . GLU A 1 108 ? -7.144 34.504 21.007 1.00 85.00 108 GLU A CA 1
ATOM 839 C C . GLU A 1 108 ? -8.359 34.033 21.825 1.00 85.00 108 GLU A C 1
ATOM 841 O O . GLU A 1 108 ? -9.074 34.855 22.396 1.00 85.00 108 GLU A O 1
ATOM 846 N N . LEU A 1 109 ? -8.603 32.716 21.883 1.00 82.19 109 LEU A N 1
ATOM 847 C CA . LEU A 1 109 ? -9.625 32.106 22.727 1.00 82.19 109 LEU A CA 1
ATOM 848 C C . LEU A 1 109 ? -9.098 31.998 24.163 1.00 82.19 109 LEU A C 1
ATOM 850 O O . LEU A 1 109 ? -8.048 31.409 24.417 1.00 82.19 109 LEU A O 1
ATOM 854 N N . GLY A 1 110 ? -9.835 32.564 25.116 1.00 74.75 110 GLY A N 1
ATOM 855 C CA . GLY A 1 11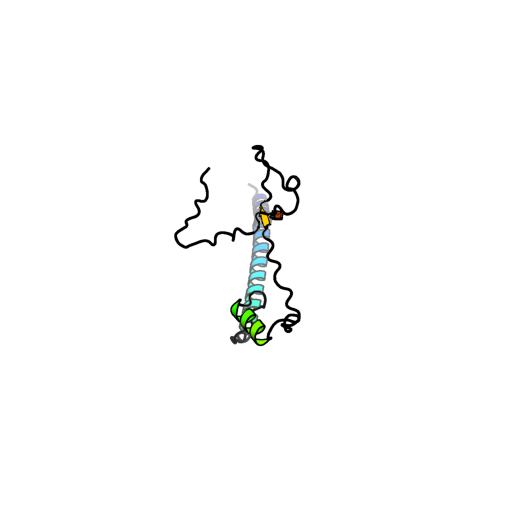0 ? -9.517 32.432 26.533 1.00 74.75 110 GLY A CA 1
ATOM 856 C C . GLY A 1 110 ? -9.838 31.031 27.066 1.00 74.75 110 GLY A C 1
ATOM 857 O O . GLY A 1 110 ? -10.911 30.492 26.811 1.00 74.75 110 GLY A O 1
ATOM 858 N N . GLY A 1 111 ? -8.924 30.468 27.861 1.00 78.75 111 GLY A N 1
ATOM 859 C CA . GLY A 1 111 ? -9.181 29.363 28.793 1.00 78.75 111 GLY A CA 1
ATOM 860 C C . GLY A 1 111 ? -10.028 28.191 28.273 1.00 78.75 111 GLY A C 1
ATOM 861 O O . GLY A 1 111 ? -9.891 27.730 27.146 1.00 78.75 111 GLY A O 1
ATOM 862 N N . SER A 1 112 ? -10.876 27.650 29.151 1.00 76.00 112 SER A N 1
ATOM 863 C CA . SER A 1 112 ? -11.636 26.414 28.901 1.00 76.00 112 SER A CA 1
ATOM 864 C C . SER A 1 112 ? -12.932 26.601 28.094 1.00 76.00 112 SER A C 1
ATOM 866 O O . SER A 1 112 ? -13.693 25.644 27.957 1.00 76.00 112 SER A O 1
ATOM 868 N N . GLY A 1 113 ? -13.216 27.818 27.606 1.00 78.19 113 GLY A N 1
ATOM 869 C CA . GLY A 1 113 ? -14.466 28.163 26.907 1.00 78.19 113 GLY A CA 1
ATOM 870 C C . GLY A 1 113 ? -15.733 28.041 27.765 1.00 78.19 113 GLY A C 1
ATOM 871 O O . GLY A 1 113 ? -16.846 28.008 27.243 1.00 78.19 113 GLY A O 1
ATOM 872 N N . THR A 1 114 ? -15.575 27.914 29.084 1.00 81.12 114 THR A N 1
ATOM 873 C CA . THR A 1 114 ? -16.667 27.701 30.031 1.00 81.12 114 THR A CA 1
ATOM 874 C C . THR A 1 114 ? -16.383 28.421 31.348 1.00 81.12 114 THR A C 1
ATOM 876 O O . THR A 1 114 ? -15.227 28.486 31.775 1.00 81.12 114 THR A O 1
ATOM 879 N N . ARG A 1 115 ? -17.430 28.941 31.997 1.00 80.19 115 ARG A N 1
ATOM 880 C CA . ARG A 1 115 ? -17.372 29.660 33.280 1.00 80.19 115 ARG A CA 1
ATOM 881 C C . ARG A 1 115 ? -18.335 29.054 34.303 1.00 80.19 115 ARG A C 1
ATOM 883 O O . ARG A 1 115 ? -19.288 28.360 33.942 1.00 80.19 115 ARG A O 1
ATOM 890 N N . ASP A 1 116 ? -18.077 29.289 35.585 1.00 77.75 116 ASP A N 1
ATOM 891 C CA . ASP A 1 116 ? -18.937 28.788 36.659 1.00 77.75 116 ASP A CA 1
ATOM 892 C C . ASP A 1 116 ? -20.318 29.453 36.600 1.00 77.75 116 ASP A C 1
ATOM 894 O O . ASP A 1 116 ? -20.425 30.681 36.522 1.00 77.75 116 ASP A O 1
ATOM 898 N N . ALA A 1 117 ? -21.384 28.647 36.649 1.00 66.81 117 ALA A N 1
ATOM 899 C CA . ALA A 1 117 ? -22.731 29.175 36.816 1.00 66.81 117 ALA A CA 1
ATOM 900 C C . ALA A 1 117 ? -22.831 29.766 38.229 1.00 66.81 117 ALA A C 1
ATOM 902 O O . ALA A 1 117 ? -22.725 29.041 39.217 1.00 66.81 117 ALA A O 1
ATOM 903 N N . GLY A 1 118 ? -22.978 31.086 38.335 1.00 67.25 118 GLY A N 1
ATOM 904 C CA . GLY A 1 118 ? -23.159 31.772 39.615 1.00 67.25 118 GLY A CA 1
ATOM 905 C C . GLY A 1 118 ? -24.522 31.465 40.257 1.00 67.25 118 GLY A C 1
ATOM 906 O O . GLY A 1 118 ? -25.052 30.360 40.180 1.00 67.25 118 GLY A O 1
ATOM 907 N N . SER A 1 119 ? -25.158 32.476 40.855 1.00 58.28 119 SER A N 1
ATOM 908 C CA . SER A 1 119 ? -26.465 32.365 41.543 1.00 58.28 119 SER A CA 1
ATOM 909 C C . SER A 1 119 ? -27.631 31.807 40.683 1.00 58.28 119 SER A C 1
ATOM 911 O O . SER A 1 119 ? -28.702 31.519 41.208 1.00 58.28 119 SER A O 1
ATOM 913 N N . GLY A 1 120 ? -27.449 31.627 39.367 1.00 58.56 120 GLY A N 1
ATOM 914 C CA . GLY A 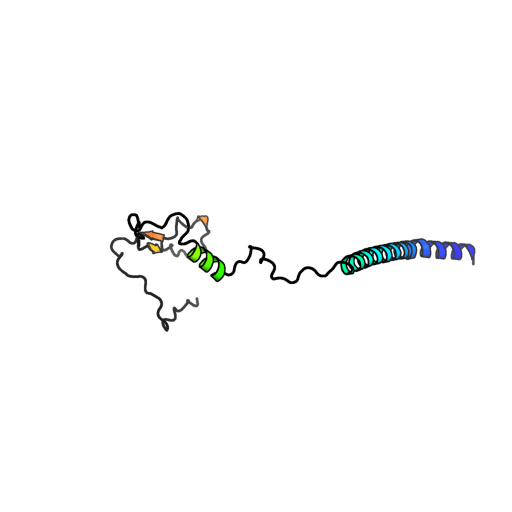1 120 ? -28.434 31.052 38.435 1.00 58.56 120 GLY A CA 1
ATOM 915 C C . GLY A 1 120 ? -28.413 29.518 38.303 1.00 58.56 120 GLY A C 1
ATOM 916 O O . GLY A 1 120 ? -29.136 28.963 37.481 1.00 58.56 120 GLY A O 1
ATOM 917 N N . GLY A 1 121 ? -27.594 28.811 39.090 1.00 55.22 121 GLY A N 1
ATOM 918 C CA . GLY A 1 121 ? -27.220 27.403 38.889 1.00 55.22 121 GLY A CA 1
ATOM 919 C C . GLY A 1 121 ? -28.291 26.304 39.032 1.00 55.22 121 GLY A C 1
ATOM 920 O O . GLY A 1 121 ? -27.911 25.143 39.156 1.00 55.22 121 GLY A O 1
ATOM 921 N N . THR A 1 122 ? -29.594 26.601 39.017 1.00 54.28 122 THR A N 1
ATOM 922 C CA . THR A 1 122 ? -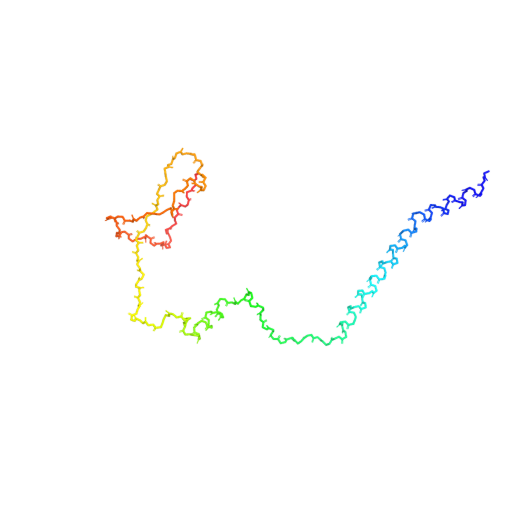30.657 25.576 39.158 1.00 54.28 122 THR A CA 1
ATOM 923 C C . THR A 1 122 ? -31.428 25.251 37.880 1.00 54.28 122 THR A C 1
ATOM 925 O O . THR A 1 122 ? -32.252 24.335 37.896 1.00 54.28 122 THR A O 1
ATOM 928 N N . GLU A 1 123 ? -31.147 25.898 36.746 1.00 60.41 123 GLU A N 1
ATOM 929 C CA . GLU A 1 123 ? -31.773 25.486 35.488 1.00 60.41 123 GLU A CA 1
ATOM 930 C C . GLU A 1 123 ? -31.153 24.180 34.969 1.00 60.41 123 GLU A C 1
ATOM 932 O O . GLU A 1 123 ? -30.040 24.132 34.442 1.00 60.41 123 GLU A O 1
ATOM 937 N N . SER A 1 124 ? -31.893 23.079 35.117 1.00 60.56 124 SER A N 1
ATOM 938 C CA . SER A 1 124 ? -31.540 21.796 34.516 1.00 60.56 124 SER A CA 1
ATOM 939 C C . SER A 1 124 ? -31.430 21.951 32.997 1.00 60.56 124 SER A C 1
ATOM 941 O O . SER A 1 124 ? -32.408 22.339 32.351 1.00 60.56 124 SER A O 1
ATOM 943 N N . ARG A 1 125 ? -30.266 21.608 32.420 1.00 59.09 125 ARG A N 1
ATOM 944 C CA . ARG A 1 125 ? -30.045 21.567 30.963 1.00 59.09 125 ARG A CA 1
ATOM 945 C C . ARG A 1 125 ? -31.226 20.858 30.299 1.00 59.09 125 ARG A C 1
ATOM 947 O O . ARG A 1 125 ? -31.469 19.684 30.586 1.00 59.09 125 ARG A O 1
ATOM 954 N N . ARG A 1 126 ? -31.956 21.573 29.433 1.00 64.81 126 ARG A N 1
ATOM 955 C CA . ARG A 1 126 ? -33.115 21.022 28.717 1.00 64.81 126 ARG A CA 1
ATOM 956 C C . ARG A 1 126 ? -32.667 19.750 28.005 1.00 64.81 126 ARG A C 1
ATOM 958 O O . ARG A 1 126 ? -31.799 19.794 27.136 1.00 64.81 126 ARG A O 1
ATOM 965 N N . LYS A 1 127 ? -33.209 18.608 28.429 1.00 62.94 127 LYS A N 1
ATOM 966 C CA . LYS A 1 127 ? -32.955 17.337 27.757 1.00 62.94 127 LYS A CA 1
ATOM 967 C C . LYS A 1 127 ? -33.677 17.377 26.419 1.00 62.94 127 LYS A C 1
ATOM 969 O O . LYS A 1 127 ? -34.820 17.820 26.348 1.00 62.94 127 LYS A O 1
ATOM 974 N N . TRP A 1 128 ? -32.984 16.955 25.371 1.00 62.69 128 TRP A N 1
ATOM 975 C CA . TRP A 1 128 ? -33.575 16.827 24.049 1.00 62.69 128 TRP A CA 1
ATOM 976 C C . TRP A 1 128 ? -34.797 15.902 24.126 1.00 62.69 128 TRP A C 1
ATOM 978 O O . TRP A 1 128 ? -34.713 14.812 24.695 1.00 62.69 128 TRP A O 1
ATOM 988 N N . THR A 1 129 ? -35.930 16.364 23.602 1.00 72.00 129 THR A N 1
ATOM 989 C CA . THR A 1 129 ? -37.163 15.585 23.492 1.00 72.00 129 THR A CA 1
ATOM 990 C C . THR A 1 129 ? -37.411 15.256 22.027 1.00 72.00 129 THR A C 1
ATOM 992 O O . THR A 1 129 ? -37.191 16.088 21.145 1.00 72.00 129 THR A O 1
ATOM 995 N N . GLU A 1 130 ? -37.866 14.037 21.757 1.00 60.78 130 GLU A N 1
ATOM 996 C CA . GLU A 1 130 ? -38.233 13.610 20.409 1.00 60.78 130 GLU A CA 1
ATOM 997 C C . GLU A 1 130 ? -39.348 14.526 19.867 1.00 60.78 130 GLU A C 1
ATOM 999 O O . GLU A 1 130 ? -40.350 14.766 20.541 1.00 60.78 1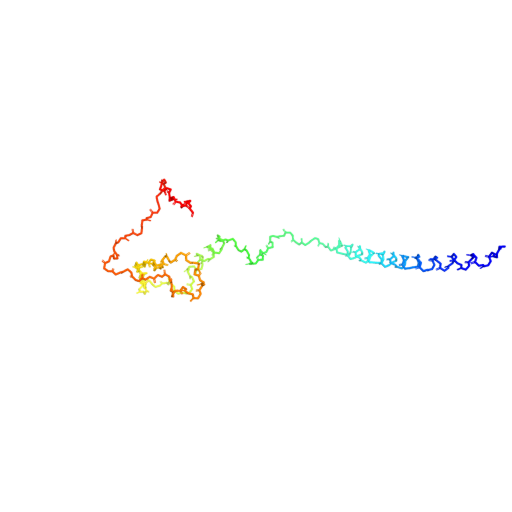30 GLU A O 1
ATOM 1004 N N . GLY A 1 131 ? -39.124 15.136 18.697 1.00 62.78 131 GLY A N 1
ATOM 1005 C CA . GLY A 1 131 ? -39.993 16.176 18.120 1.00 62.78 131 GLY A CA 1
ATOM 1006 C C . GLY A 1 131 ? -39.567 17.626 18.403 1.00 62.78 131 GLY A C 1
ATOM 1007 O O . GLY A 1 131 ? -40.027 18.533 17.714 1.00 62.78 131 GLY A O 1
ATOM 1008 N N . SER A 1 132 ? -38.638 17.864 19.336 1.00 59.75 132 SER A N 1
ATOM 1009 C CA . SER A 1 132 ? -37.953 19.154 19.489 1.00 59.75 132 SER A CA 1
ATOM 1010 C C . SER A 1 132 ? -36.787 19.209 18.502 1.00 59.75 132 SER A C 1
ATOM 1012 O O . SER A 1 132 ? -35.626 18.950 18.831 1.00 59.75 132 SER A O 1
ATOM 1014 N N . SER A 1 133 ? -37.103 19.452 17.231 1.00 60.22 133 SER A N 1
ATOM 1015 C CA . SER A 1 133 ? -36.089 19.715 16.217 1.00 60.22 133 SER A CA 1
ATOM 1016 C C . SER A 1 133 ? -35.407 21.039 16.558 1.00 60.22 133 SER A C 1
ATOM 1018 O O . SER A 1 133 ? -35.947 22.115 16.297 1.00 60.22 133 SER A O 1
ATOM 1020 N N . GLY A 1 134 ? -34.226 20.956 17.170 1.00 53.94 134 GLY A N 1
ATOM 1021 C CA . GLY A 1 134 ? -33.303 22.076 17.256 1.00 53.94 134 GLY A CA 1
ATOM 1022 C C . GLY A 1 134 ? -33.033 22.577 15.843 1.00 53.94 134 GLY A C 1
ATOM 1023 O O . GLY A 1 134 ? -32.431 21.874 15.035 1.00 53.94 134 GLY A O 1
ATOM 1024 N N . SER A 1 135 ? -33.552 23.761 15.532 1.00 54.81 135 SER A N 1
ATOM 1025 C CA . SER A 1 135 ? -33.261 24.485 14.302 1.00 54.81 135 SER A CA 1
ATOM 1026 C C . SER A 1 135 ? -31.774 24.822 14.301 1.00 54.81 135 SER A C 1
ATOM 1028 O O . SER A 1 135 ? -31.363 25.814 14.900 1.00 54.81 135 SER A O 1
ATOM 1030 N N . PHE A 1 136 ? -30.951 23.994 13.664 1.00 55.16 136 PHE A N 1
ATOM 1031 C CA . PHE A 1 136 ? -29.585 24.383 13.339 1.00 55.16 136 PHE A CA 1
ATOM 1032 C C . PHE A 1 136 ? -29.679 25.520 12.314 1.00 55.16 136 PHE A C 1
ATOM 1034 O O . PHE A 1 136 ? -30.223 25.336 11.226 1.00 55.16 136 PHE A O 1
ATOM 1041 N N . GLY A 1 137 ? -29.269 26.718 12.734 1.00 46.75 137 GLY A N 1
ATOM 1042 C CA . GLY A 1 137 ? -29.430 27.960 11.984 1.00 46.75 137 GLY A CA 1
ATOM 1043 C C . GLY A 1 137 ? -28.853 27.873 10.572 1.00 46.75 137 GLY A C 1
ATOM 1044 O O . GLY A 1 137 ? -27.704 27.485 10.384 1.00 46.75 137 GLY A O 1
ATOM 1045 N N . ASN A 1 138 ? -29.674 28.250 9.593 1.00 39.59 138 ASN A N 1
ATOM 1046 C CA . ASN A 1 138 ? -29.217 28.733 8.296 1.00 39.59 138 ASN A CA 1
ATOM 1047 C C . ASN A 1 138 ? -28.880 30.219 8.462 1.00 39.59 138 ASN A C 1
ATOM 1049 O O . ASN A 1 138 ? -29.729 30.978 8.938 1.00 39.59 138 ASN A O 1
ATOM 1053 N N . GLY A 1 139 ? -27.671 30.612 8.072 1.00 35.88 139 GLY A N 1
ATOM 1054 C CA . GLY A 1 139 ? -27.179 31.990 8.098 1.00 35.88 139 GLY A CA 1
ATOM 1055 C C . GLY A 1 139 ? -25.684 32.037 7.864 1.00 35.88 139 GLY A C 1
ATOM 1056 O O . GLY A 1 139 ? -24.954 31.915 8.868 1.00 35.88 139 GLY A O 1
#

Foldseek 3Di:
DDPVVVVVVVVVCCCVPCVVVVVVVVVVVVVVVVVVVVVVVVVPDPDPPPPPDDPPPPDDPPVNVVVVCVVVVHDPDPDDPPPPPDPPPFDKAFPDDDPPVDDDDPVNDDDPRIDGDPPVGPDDDDDDDVVPPDPPDDD

Sequence (139 aa):
MDTYTEDLAVSRDLLVGTGPFVVGLVVVILCFGAVWWGIRLRAREPAPPQSSQPRAGAWQEAREADREARAAGHGPGHQDEEDRVGYVTQNREPDELDQDGGRRLPYELGGSGTRDAGSGGTESRRKWTEGSSGSFGNG

InterPro domains:
  IPR045513 Protein of unknown function DUF6479 [PF20087] (8-139)

Radius of gyration: 37.98 Å; chains: 1; bounding box: 70×70×104 Å

Organism: NCBI:txid1429103